Protein AF-A0A7C9AS04-F1 (afdb_monomer_lite)

Structure (mmCIF, N/CA/C/O backbone):
data_AF-A0A7C9AS04-F1
#
_entry.id   AF-A0A7C9AS04-F1
#
loop_
_atom_site.group_PDB
_atom_site.id
_atom_site.type_symbol
_atom_site.label_atom_id
_atom_site.label_alt_id
_atom_site.label_comp_id
_atom_site.label_asym_id
_atom_site.label_entity_id
_atom_site.label_seq_id
_atom_site.pdbx_PDB_ins_code
_atom_site.Cartn_x
_atom_site.Cartn_y
_atom_site.Cartn_z
_atom_site.occupancy
_atom_site.B_iso_or_equiv
_atom_site.auth_seq_id
_atom_site.auth_comp_id
_atom_site.auth_asym_id
_atom_site.auth_atom_id
_atom_site.pdbx_PDB_model_num
ATOM 1 N N . LYS A 1 1 ? -21.246 9.183 53.120 1.00 56.72 1 LYS A N 1
ATOM 2 C CA . LYS A 1 1 ? -21.974 8.797 51.887 1.00 56.72 1 LYS A CA 1
ATOM 3 C C . LYS A 1 1 ? -21.003 8.660 50.716 1.00 56.72 1 LYS A C 1
ATOM 5 O O . LYS A 1 1 ? -20.778 7.533 50.321 1.00 56.72 1 LYS A O 1
ATOM 10 N N . ILE A 1 2 ? -20.291 9.725 50.325 1.00 72.62 2 ILE A N 1
ATOM 11 C CA . ILE A 1 2 ? -19.290 9.714 49.229 1.00 72.62 2 ILE A CA 1
ATOM 12 C C . ILE A 1 2 ? -18.228 8.601 49.363 1.00 72.62 2 ILE A C 1
ATOM 14 O O . ILE A 1 2 ? -17.917 7.921 48.397 1.00 72.62 2 ILE A O 1
ATOM 18 N N . LYS A 1 3 ? -17.692 8.374 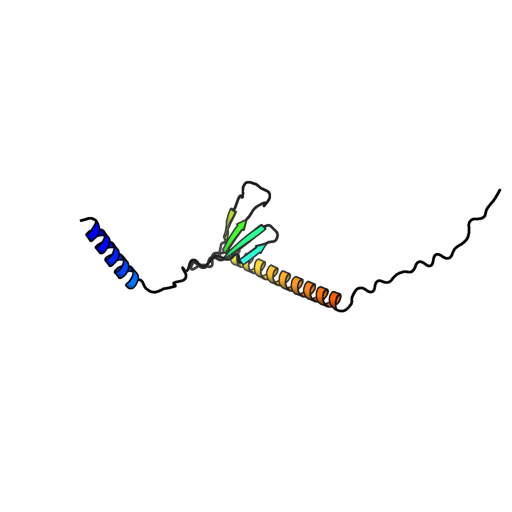50.571 1.00 76.88 3 LYS A N 1
ATOM 19 C CA . LYS A 1 3 ? -16.636 7.368 50.794 1.00 76.88 3 LYS A CA 1
ATOM 20 C C . LYS A 1 3 ? -17.096 5.919 50.560 1.00 76.88 3 LYS A C 1
ATOM 22 O O . LYS A 1 3 ? -16.332 5.129 50.029 1.00 76.88 3 LYS A O 1
ATOM 27 N N . ALA A 1 4 ? -18.339 5.602 50.926 1.00 81.19 4 ALA A N 1
ATOM 28 C CA . ALA A 1 4 ? -18.896 4.258 50.762 1.00 81.19 4 ALA A CA 1
ATOM 29 C C . ALA A 1 4 ? -19.238 3.966 49.292 1.00 81.19 4 ALA A C 1
ATOM 31 O O . ALA A 1 4 ? -19.020 2.864 48.810 1.00 81.19 4 ALA A O 1
ATOM 32 N N . GLU A 1 5 ? -19.715 4.980 48.571 1.00 77.62 5 GLU A N 1
ATOM 33 C CA . GLU A 1 5 ? -19.995 4.897 47.135 1.00 77.62 5 GLU A CA 1
ATOM 34 C C . GLU A 1 5 ? -18.706 4.723 46.318 1.00 77.62 5 GLU A C 1
ATOM 36 O O . GLU A 1 5 ? -18.663 3.930 45.383 1.00 77.62 5 GLU A O 1
ATOM 41 N N . ALA A 1 6 ? -17.622 5.389 46.728 1.00 83.06 6 ALA A N 1
ATOM 42 C CA . ALA A 1 6 ? -16.304 5.207 46.125 1.00 83.06 6 ALA A CA 1
ATOM 43 C C . ALA A 1 6 ? -15.725 3.801 46.372 1.00 83.06 6 ALA A C 1
ATOM 45 O O . ALA A 1 6 ? -15.147 3.213 45.461 1.00 83.06 6 ALA A O 1
ATOM 46 N N . GLU A 1 7 ? -15.895 3.246 47.577 1.00 85.38 7 GLU A N 1
ATOM 47 C CA . GLU A 1 7 ? -15.494 1.864 47.887 1.00 85.38 7 GLU A CA 1
ATOM 48 C C . GLU A 1 7 ? -16.309 0.839 47.092 1.00 85.38 7 GLU A C 1
ATOM 50 O O . GLU A 1 7 ? -15.738 -0.119 46.572 1.00 85.38 7 GLU A O 1
ATOM 55 N N . GLN A 1 8 ? -17.615 1.064 46.939 1.00 86.94 8 GLN A N 1
ATOM 56 C CA . GLN A 1 8 ? -18.481 0.191 46.153 1.00 86.94 8 GLN A CA 1
ATOM 57 C C . GLN A 1 8 ? -18.120 0.224 44.663 1.00 86.94 8 GLN A C 1
ATOM 59 O O . GLN A 1 8 ? -17.913 -0.829 44.067 1.00 86.94 8 GLN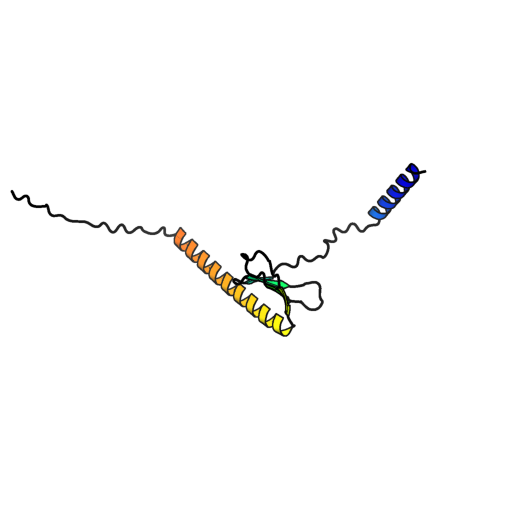 A O 1
ATOM 64 N N . ALA A 1 9 ? -17.953 1.412 44.076 1.00 85.50 9 ALA A N 1
ATOM 65 C CA . ALA A 1 9 ? -17.558 1.544 42.674 1.00 85.50 9 ALA A CA 1
ATOM 66 C C . ALA A 1 9 ? -16.188 0.899 42.396 1.00 85.50 9 ALA A C 1
ATOM 68 O O . ALA A 1 9 ? -15.970 0.299 41.344 1.00 85.50 9 ALA A O 1
ATOM 69 N N . HIS A 1 10 ? -15.260 0.990 43.352 1.00 87.00 10 HIS A N 1
ATOM 70 C CA . HIS A 1 10 ? -13.956 0.346 43.249 1.00 87.00 10 HIS A CA 1
ATOM 71 C C . HIS A 1 10 ? -14.053 -1.187 43.324 1.00 87.00 10 HIS A C 1
ATOM 73 O O . HIS A 1 10 ? -13.361 -1.879 42.578 1.00 87.00 10 HIS A O 1
ATOM 79 N N . ALA A 1 11 ? -14.921 -1.721 44.189 1.00 90.31 11 ALA A N 1
ATOM 80 C CA . ALA A 1 11 ? -15.170 -3.158 44.285 1.00 90.31 11 ALA A CA 1
ATOM 81 C C . ALA A 1 11 ? -15.824 -3.713 43.009 1.00 90.31 11 ALA A C 1
ATOM 83 O O . ALA A 1 11 ? -15.336 -4.698 42.459 1.00 90.31 11 ALA A O 1
ATOM 84 N N . GLU A 1 12 ? -16.852 -3.038 42.488 1.00 88.25 12 GLU A N 1
ATOM 85 C CA . GLU A 1 12 ? -17.538 -3.421 41.246 1.00 88.25 12 GLU A CA 1
ATOM 86 C C . GLU A 1 12 ? -16.590 -3.390 40.036 1.00 88.25 12 GLU A C 1
ATOM 88 O O . GLU A 1 12 ? -16.612 -4.285 39.191 1.00 88.25 12 GLU A O 1
ATOM 93 N N . MET A 1 13 ? -15.698 -2.396 39.968 1.00 86.31 13 MET A N 1
ATOM 94 C CA . MET A 1 13 ? -14.671 -2.320 38.927 1.00 86.31 13 MET A CA 1
ATOM 95 C C . MET A 1 13 ? -13.692 -3.500 38.999 1.00 86.31 13 MET A C 1
ATOM 97 O O . MET A 1 13 ? -13.361 -4.072 37.961 1.00 86.31 13 MET A O 1
ATOM 101 N N . LEU A 1 14 ? -13.218 -3.862 40.196 1.00 86.94 14 LEU A N 1
ATOM 102 C CA . LEU A 1 14 ? -12.299 -4.991 40.374 1.00 86.94 14 LEU A CA 1
ATOM 103 C C . LEU A 1 14 ? -12.953 -6.320 39.987 1.00 86.94 14 LEU A C 1
ATOM 105 O O . LEU A 1 14 ? -12.325 -7.128 39.307 1.00 86.94 14 LEU A O 1
ATOM 109 N N . GLU A 1 15 ? -14.215 -6.518 40.359 1.00 86.94 15 GLU A N 1
ATOM 110 C CA . GLU A 1 15 ? -14.977 -7.718 40.010 1.00 86.94 15 GLU A CA 1
ATOM 111 C C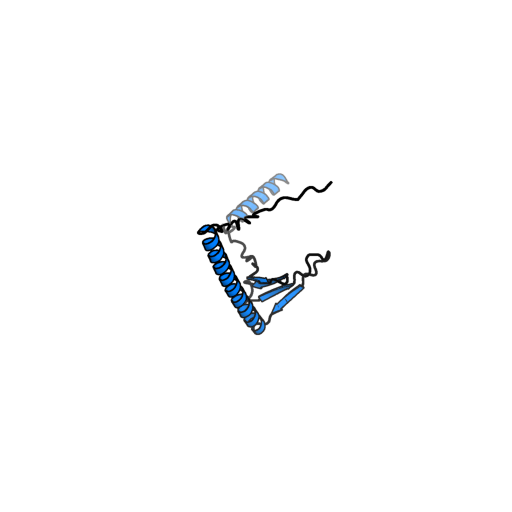 . GLU A 1 15 ? -15.216 -7.802 38.491 1.00 86.94 15 GLU A C 1
ATOM 113 O O . GLU A 1 15 ? -15.014 -8.848 37.873 1.00 86.94 15 GLU A O 1
ATOM 118 N N . ALA A 1 16 ? -15.530 -6.673 37.846 1.00 82.06 16 ALA A N 1
ATOM 119 C CA . ALA A 1 16 ? -15.657 -6.592 36.393 1.00 82.06 16 ALA A CA 1
ATOM 120 C C . ALA A 1 16 ? -14.326 -6.851 35.664 1.00 82.06 16 ALA A C 1
ATOM 122 O O . ALA A 1 16 ? -14.318 -7.486 34.610 1.00 82.06 16 ALA A O 1
ATOM 123 N N . MET A 1 17 ? -13.197 -6.384 36.206 1.00 76.50 17 MET A N 1
ATOM 124 C CA . MET A 1 17 ? -11.865 -6.645 35.648 1.00 76.50 17 MET A CA 1
ATOM 125 C C . MET A 1 17 ? -11.444 -8.113 35.787 1.00 76.50 17 MET A C 1
ATOM 127 O O . MET A 1 17 ? -10.764 -8.617 34.897 1.00 76.50 17 MET A O 1
ATOM 131 N N . ASP A 1 18 ? -11.857 -8.799 36.855 1.00 77.69 18 ASP A N 1
ATOM 132 C CA . ASP A 1 18 ? -11.583 -10.228 37.064 1.00 77.69 18 ASP A CA 1
ATOM 133 C C . ASP A 1 18 ? -12.445 -11.121 36.151 1.00 77.69 18 ASP A C 1
ATOM 135 O O . ASP A 1 18 ? -11.986 -12.133 35.619 1.00 77.69 18 ASP A O 1
ATOM 139 N N . LEU A 1 19 ? -13.682 -10.691 35.871 1.00 78.75 19 LEU A N 1
ATOM 140 C CA . LEU A 1 19 ? -14.590 -11.334 34.912 1.00 78.75 19 LEU A CA 1
ATOM 141 C C . LEU A 1 19 ? -14.206 -11.082 33.444 1.00 78.75 19 LEU A C 1
ATOM 143 O O . LEU A 1 19 ? -14.691 -11.778 32.544 1.00 78.75 19 LEU A O 1
ATOM 147 N N . MET A 1 20 ? -13.349 -10.094 33.171 1.00 68.06 20 MET A N 1
ATOM 148 C CA . MET A 1 20 ? -12.872 -9.826 31.820 1.00 68.06 20 MET A CA 1
ATOM 149 C C . MET A 1 20 ? -11.941 -10.960 31.380 1.00 68.06 20 MET A C 1
ATOM 151 O O . MET A 1 20 ? -10.947 -11.251 32.047 1.00 68.06 20 MET A O 1
ATOM 155 N N . PRO A 1 21 ? -12.207 -11.606 30.228 1.00 64.19 21 PRO A N 1
ATOM 156 C CA . PRO A 1 21 ? -11.311 -12.614 29.692 1.00 64.19 21 PRO A CA 1
ATOM 157 C C . PRO A 1 21 ? -9.897 -12.041 29.620 1.00 64.19 21 PRO A C 1
ATOM 159 O O . PRO A 1 21 ? -9.717 -10.954 29.069 1.00 64.19 21 PRO A O 1
ATOM 162 N N . ASN A 1 22 ? -8.910 -12.785 30.133 1.00 64.69 22 ASN A N 1
ATOM 163 C CA . ASN A 1 22 ? -7.482 -12.444 30.152 1.00 64.69 22 ASN A CA 1
ATOM 164 C C . ASN A 1 22 ? -6.889 -12.502 28.734 1.00 64.69 22 ASN A C 1
ATOM 166 O O . ASN A 1 22 ? -5.942 -13.215 28.405 1.00 64.69 22 ASN A O 1
ATOM 170 N N . LYS A 1 23 ? -7.556 -11.823 27.816 1.00 57.25 23 LYS A N 1
ATOM 171 C CA . LYS A 1 23 ? -7.230 -11.798 26.426 1.00 57.25 23 LYS A CA 1
ATOM 172 C C . LYS A 1 23 ? -6.342 -10.581 26.258 1.00 57.25 23 LYS A C 1
ATOM 174 O O . LYS A 1 23 ? -6.800 -9.470 26.009 1.00 57.25 23 LYS A O 1
ATOM 179 N N . LYS A 1 24 ? -5.046 -10.862 26.144 1.00 57.44 24 LYS A N 1
ATOM 180 C CA . LYS A 1 24 ? -4.278 -10.327 25.013 1.00 57.44 24 LYS A CA 1
ATOM 181 C C . LYS A 1 24 ? -4.951 -10.771 23.702 1.00 57.44 24 LYS A C 1
ATOM 183 O O . LYS A 1 24 ? -4.343 -11.443 22.875 1.00 57.44 24 LYS A O 1
ATOM 188 N N . GLN A 1 25 ? -6.221 -10.425 23.497 1.00 54.44 25 GLN A N 1
ATOM 189 C CA . GLN A 1 25 ? -6.797 -10.347 22.178 1.00 54.44 25 GLN A CA 1
ATOM 190 C C . GLN A 1 25 ? -6.055 -9.151 21.632 1.00 54.44 25 GLN A C 1
ATOM 192 O O . GLN A 1 25 ? -6.398 -8.009 21.923 1.00 54.44 25 GLN A O 1
ATOM 197 N N . ARG A 1 26 ? -4.931 -9.427 20.958 1.00 55.41 26 ARG A N 1
ATOM 198 C CA . ARG A 1 26 ? -4.380 -8.487 19.995 1.00 55.41 26 ARG A CA 1
ATOM 199 C C . ARG A 1 26 ? -5.603 -7.981 19.263 1.00 55.41 26 ARG A C 1
ATOM 201 O O . ARG A 1 26 ? -6.293 -8.801 18.657 1.00 55.41 26 ARG A O 1
ATOM 208 N N . SER A 1 27 ? -5.941 -6.709 19.456 1.00 54.75 27 SER A N 1
ATOM 209 C CA . SER A 1 27 ? -7.026 -6.100 18.716 1.00 54.75 27 SER A CA 1
ATOM 210 C C . SER A 1 27 ? -6.787 -6.515 17.279 1.00 54.75 27 SER A C 1
ATOM 212 O O . SER A 1 27 ? -5.723 -6.213 16.737 1.00 54.75 27 SER A O 1
ATOM 214 N N . ASP A 1 28 ? -7.727 -7.244 16.680 1.00 52.81 28 ASP A N 1
ATOM 215 C CA . ASP A 1 28 ? -7.634 -7.658 15.278 1.00 52.81 28 ASP A CA 1
ATOM 216 C C . ASP A 1 28 ? -7.859 -6.450 14.353 1.00 52.81 28 ASP A C 1
ATOM 218 O O . ASP A 1 28 ? -8.299 -6.563 13.216 1.00 52.81 28 ASP A O 1
ATOM 222 N N . ALA A 1 29 ? -7.525 -5.252 14.849 1.00 53.72 29 ALA A N 1
ATOM 223 C CA . ALA A 1 29 ? -7.014 -4.152 14.069 1.00 53.72 29 ALA A CA 1
ATOM 224 C C . ALA A 1 29 ? -5.750 -4.653 13.362 1.00 53.72 29 ALA A C 1
ATOM 226 O O . ALA A 1 29 ? -4.614 -4.345 13.734 1.00 53.72 29 ALA A O 1
ATOM 227 N N . VAL A 1 30 ? -5.969 -5.497 12.354 1.00 57.25 30 VAL A N 1
ATOM 228 C CA . VAL A 1 30 ? -5.000 -5.866 11.348 1.00 57.25 30 VAL A CA 1
ATOM 229 C C . VAL A 1 30 ? -4.443 -4.543 10.863 1.00 57.25 30 VAL A C 1
ATOM 231 O O . VAL A 1 30 ? -5.141 -3.774 10.206 1.00 57.25 30 VAL A O 1
ATOM 234 N N . ARG A 1 31 ? -3.194 -4.255 11.229 1.00 55.06 31 ARG A N 1
ATOM 235 C CA . ARG A 1 31 ? -2.434 -3.178 10.608 1.00 55.06 31 ARG A CA 1
ATOM 236 C C . ARG A 1 31 ? -2.508 -3.444 9.113 1.00 55.06 31 ARG A C 1
ATOM 238 O O . ARG A 1 31 ? -1.963 -4.440 8.636 1.00 55.06 31 ARG A O 1
ATOM 245 N N . THR A 1 32 ? -3.272 -2.630 8.398 1.00 59.97 32 THR A N 1
ATOM 246 C CA . THR A 1 32 ? -3.295 -2.673 6.944 1.00 59.97 32 THR A CA 1
ATOM 247 C C . THR A 1 32 ? -1.900 -2.248 6.521 1.00 59.97 32 THR A C 1
ATOM 249 O O . THR A 1 32 ? -1.574 -1.071 6.568 1.00 59.97 32 THR A O 1
ATOM 252 N N . GLU A 1 33 ? -1.025 -3.203 6.231 1.00 63.34 33 GLU A N 1
ATOM 253 C CA . GLU A 1 33 ? 0.316 -2.914 5.735 1.00 63.34 33 GLU A CA 1
ATOM 254 C C . GLU A 1 33 ? 0.241 -2.675 4.226 1.00 63.34 33 GLU A C 1
ATOM 256 O O . GLU A 1 33 ? -0.468 -3.385 3.500 1.00 63.34 33 GLU A O 1
ATOM 261 N N . ALA A 1 34 ? 0.972 -1.667 3.746 1.00 67.25 34 ALA A N 1
ATOM 262 C CA . ALA A 1 34 ? 1.086 -1.408 2.320 1.00 67.25 34 ALA A CA 1
ATOM 263 C C . ALA A 1 34 ? 1.738 -2.621 1.638 1.00 67.25 34 ALA A C 1
ATOM 265 O O . ALA A 1 34 ? 2.840 -3.053 1.971 1.00 67.25 34 ALA A O 1
ATOM 266 N N . VAL A 1 35 ? 1.050 -3.182 0.650 1.00 73.56 35 VAL A N 1
ATOM 267 C CA . VAL A 1 35 ? 1.506 -4.333 -0.134 1.00 73.56 35 VAL A CA 1
ATOM 268 C C . VAL A 1 35 ? 2.629 -3.917 -1.078 1.00 73.56 35 VAL A C 1
ATOM 270 O O . VAL A 1 35 ? 3.539 -4.705 -1.361 1.00 73.56 35 VAL A O 1
ATOM 273 N N . PHE A 1 36 ? 2.559 -2.699 -1.610 1.00 77.38 36 PHE A N 1
ATOM 274 C CA . PHE A 1 36 ? 3.518 -2.203 -2.583 1.00 77.38 36 PHE A CA 1
ATOM 275 C C . PHE A 1 36 ? 3.489 -0.679 -2.648 1.00 77.38 36 PHE A C 1
ATOM 277 O O . PHE A 1 36 ? 2.418 -0.099 -2.788 1.00 77.38 36 PHE A O 1
ATOM 284 N N . LEU A 1 37 ? 4.667 -0.060 -2.614 1.00 78.69 37 LEU A N 1
ATOM 285 C CA . LEU A 1 37 ? 4.861 1.336 -2.990 1.00 78.69 37 LEU A CA 1
ATOM 286 C C . LEU A 1 37 ? 5.489 1.370 -4.384 1.00 78.69 37 LEU A C 1
ATOM 288 O O . LEU A 1 37 ? 6.570 0.803 -4.600 1.00 78.69 37 LEU A O 1
ATOM 292 N N . ASP A 1 38 ? 4.785 1.982 -5.327 1.00 75.19 38 ASP A N 1
ATOM 293 C CA . ASP A 1 38 ? 5.267 2.229 -6.678 1.00 75.19 38 ASP A CA 1
ATOM 294 C C . ASP A 1 38 ? 6.244 3.413 -6.709 1.00 75.19 38 ASP A C 1
ATOM 296 O O . ASP A 1 38 ? 6.219 4.283 -5.842 1.00 75.19 38 ASP A O 1
ATOM 300 N N . ALA A 1 39 ? 7.100 3.454 -7.731 1.00 71.44 39 ALA A N 1
ATOM 301 C CA . ALA A 1 39 ? 8.061 4.539 -7.932 1.00 71.44 39 ALA A CA 1
ATOM 302 C C . ALA A 1 39 ? 7.382 5.903 -8.161 1.00 71.44 39 ALA A C 1
ATOM 304 O O . ALA A 1 39 ? 7.995 6.934 -7.925 1.00 71.44 39 ALA A O 1
ATOM 305 N N . ASN A 1 40 ? 6.114 5.895 -8.579 1.00 73.81 40 ASN A N 1
ATOM 306 C CA . ASN A 1 40 ? 5.319 7.091 -8.854 1.00 73.81 40 ASN A CA 1
ATOM 307 C C . ASN A 1 40 ? 4.545 7.612 -7.627 1.00 73.81 40 ASN A C 1
ATOM 309 O O . ASN A 1 40 ? 3.554 8.310 -7.803 1.00 73.81 40 ASN A O 1
ATOM 313 N N . GLY A 1 41 ? 4.897 7.200 -6.403 1.00 73.62 41 GLY A N 1
ATOM 314 C CA . GLY A 1 41 ? 4.210 7.666 -5.187 1.00 73.62 41 GLY A CA 1
ATOM 315 C C . GLY A 1 41 ? 2.831 7.040 -4.940 1.00 73.62 41 GLY A C 1
ATOM 316 O O . GLY A 1 41 ? 2.069 7.519 -4.106 1.00 73.62 41 GLY A O 1
ATOM 317 N N . ARG A 1 42 ? 2.496 5.942 -5.631 1.00 82.69 42 ARG A N 1
ATOM 318 C CA . ARG A 1 42 ? 1.258 5.184 -5.390 1.00 82.69 42 ARG A CA 1
ATOM 319 C C . ARG A 1 42 ? 1.488 4.028 -4.427 1.00 82.69 42 ARG A C 1
ATOM 321 O O . ARG A 1 42 ? 2.336 3.173 -4.685 1.00 82.69 42 ARG A O 1
ATOM 328 N N . ALA A 1 43 ? 0.707 3.965 -3.356 1.00 85.38 43 ALA A N 1
ATOM 329 C CA . ALA A 1 43 ? 0.725 2.868 -2.396 1.00 85.38 43 ALA A CA 1
ATOM 330 C C . ALA A 1 43 ? -0.508 1.973 -2.565 1.00 85.38 43 ALA A C 1
ATOM 332 O O . ALA A 1 43 ? -1.636 2.451 -2.620 1.00 85.38 43 ALA A O 1
ATOM 333 N N . TYR A 1 44 ? -0.303 0.659 -2.615 1.00 86.12 44 TYR A N 1
ATOM 334 C CA . TYR A 1 44 ? -1.380 -0.328 -2.680 1.00 86.12 44 TYR A CA 1
ATOM 335 C C . TYR A 1 44 ? -1.530 -1.039 -1.341 1.00 86.12 44 TYR A C 1
ATOM 337 O O . TYR A 1 44 ? -0.544 -1.500 -0.767 1.00 86.12 44 TYR A O 1
ATOM 345 N N . TRP A 1 45 ? -2.765 -1.199 -0.884 1.00 85.50 45 TRP A N 1
ATOM 346 C CA . TRP A 1 45 ? -3.127 -1.735 0.423 1.00 85.50 45 TRP A CA 1
ATOM 347 C C . TRP A 1 45 ? -4.085 -2.915 0.260 1.00 85.50 45 TRP A C 1
ATOM 349 O O . TRP A 1 45 ? -4.984 -2.875 -0.578 1.00 85.50 45 TRP A O 1
ATOM 359 N N . ARG A 1 46 ? -3.902 -3.971 1.061 1.00 80.56 46 ARG A N 1
ATOM 360 C CA . ARG A 1 46 ? -4.795 -5.142 1.085 1.00 80.56 46 ARG A CA 1
ATOM 361 C C . ARG A 1 46 ? -5.583 -5.138 2.382 1.00 80.56 46 ARG A C 1
ATOM 363 O O . ARG A 1 46 ? -5.004 -5.290 3.456 1.00 80.56 46 ARG A O 1
ATOM 370 N N . LEU A 1 47 ? -6.896 -4.996 2.270 1.00 76.38 47 LEU A N 1
ATOM 371 C CA . LEU A 1 47 ? -7.809 -5.033 3.402 1.00 76.38 47 LEU A CA 1
ATOM 372 C C . LEU A 1 47 ? -8.082 -6.499 3.767 1.00 76.38 47 LEU A C 1
ATOM 374 O O . LEU A 1 47 ? -8.483 -7.285 2.913 1.00 76.38 47 LEU A O 1
ATOM 378 N N . LYS A 1 48 ? -7.843 -6.884 5.029 1.00 67.38 48 LYS A N 1
ATOM 379 C CA . LYS A 1 48 ? -8.147 -8.243 5.532 1.00 67.38 48 LYS A CA 1
ATOM 380 C C . LYS A 1 48 ? -9.531 -8.365 6.191 1.00 67.38 48 LYS A C 1
ATOM 382 O O . LYS A 1 48 ? -9.885 -9.448 6.632 1.00 67.38 48 LYS A O 1
ATOM 387 N N . CYS A 1 49 ? -10.275 -7.263 6.299 1.00 59.66 49 CYS A N 1
ATOM 388 C CA . CYS A 1 49 ? -11.505 -7.168 7.097 1.00 59.66 49 CYS A CA 1
ATOM 389 C C . CYS A 1 49 ? -12.784 -7.555 6.325 1.00 59.66 49 CYS A C 1
ATOM 391 O O . CYS A 1 49 ? -13.801 -7.861 6.938 1.00 59.66 49 CYS A O 1
ATOM 393 N N .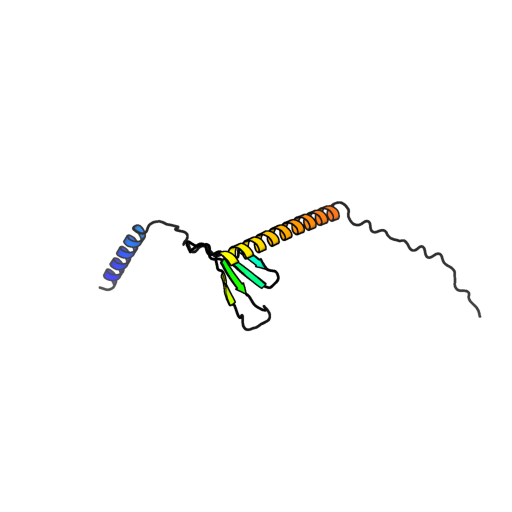 ALA A 1 50 ? -12.753 -7.573 4.990 1.00 56.09 50 ALA A N 1
ATOM 394 C CA . ALA A 1 50 ? -13.911 -7.937 4.178 1.00 56.09 50 ALA A CA 1
ATOM 395 C C . ALA A 1 50 ? -13.739 -9.347 3.598 1.00 56.09 50 ALA A C 1
ATOM 397 O O . ALA A 1 50 ? -12.639 -9.738 3.207 1.00 56.09 50 ALA A O 1
ATOM 398 N N . SER A 1 51 ? -14.842 -10.097 3.540 1.00 57.91 51 SER A N 1
ATOM 399 C CA . SER A 1 51 ? -14.948 -11.415 2.893 1.00 57.91 51 SER A CA 1
ATOM 400 C C . SER A 1 51 ? -14.437 -11.413 1.450 1.00 57.91 51 SER A C 1
ATOM 402 O O . SER A 1 51 ? -13.953 -12.433 0.965 1.00 57.91 51 SER A O 1
ATOM 404 N N . ASP A 1 52 ? -14.471 -10.245 0.811 1.00 60.97 52 ASP A N 1
ATOM 405 C CA . ASP A 1 52 ? -13.785 -9.965 -0.436 1.00 60.97 52 ASP A CA 1
ATOM 406 C C . ASP A 1 52 ? -12.477 -9.231 -0.131 1.00 60.97 52 ASP A C 1
ATOM 408 O O . ASP A 1 52 ? -12.474 -8.177 0.505 1.00 60.97 52 ASP A O 1
ATOM 412 N N . LEU A 1 53 ? -11.354 -9.797 -0.583 1.00 63.72 53 LEU A N 1
ATOM 413 C CA . LEU A 1 53 ? -10.015 -9.203 -0.522 1.00 63.72 53 LEU A CA 1
ATOM 414 C C . LEU A 1 53 ? -9.999 -7.843 -1.243 1.00 63.72 53 LEU A C 1
ATOM 416 O O . LEU A 1 53 ? -9.630 -7.741 -2.411 1.00 63.72 53 LEU A O 1
ATOM 420 N N . GLY A 1 54 ? -10.413 -6.794 -0.535 1.00 71.75 54 GLY A N 1
ATOM 421 C CA . GLY A 1 54 ? -10.460 -5.434 -1.043 1.00 71.75 54 GLY A CA 1
ATOM 422 C C . GLY A 1 54 ? -9.048 -4.900 -1.240 1.00 71.75 54 GLY A C 1
ATOM 423 O O . GLY A 1 54 ? -8.272 -4.794 -0.284 1.00 71.75 54 GLY A O 1
ATOM 424 N N . LEU A 1 55 ? -8.707 -4.573 -2.485 1.00 82.00 55 LEU A N 1
ATOM 425 C CA . LEU A 1 55 ? -7.493 -3.841 -2.817 1.00 82.00 55 LEU A CA 1
ATOM 426 C C . LEU A 1 55 ? -7.815 -2.346 -2.870 1.00 82.00 55 LEU A C 1
ATOM 428 O O . LEU A 1 55 ? -8.805 -1.940 -3.480 1.00 82.00 55 LEU A O 1
ATOM 432 N N . LEU A 1 56 ? -6.961 -1.538 -2.253 1.00 84.81 56 LEU A N 1
ATOM 433 C CA . LEU A 1 56 ? -7.092 -0.088 -2.207 1.00 84.81 56 LEU A CA 1
ATOM 434 C C . LEU A 1 56 ? -5.804 0.553 -2.736 1.00 84.81 56 LEU A C 1
ATOM 436 O O . LEU A 1 56 ? -4.710 0.088 -2.417 1.00 84.81 56 LEU A O 1
ATOM 440 N N . SER A 1 57 ? -5.915 1.603 -3.544 1.00 86.25 57 SER A N 1
ATOM 441 C CA . SER A 1 57 ? -4.780 2.426 -3.978 1.00 86.25 57 SER A CA 1
ATOM 442 C C . SER A 1 57 ? -4.865 3.794 -3.324 1.00 86.25 57 SER A C 1
ATOM 444 O O . SER A 1 57 ? -5.890 4.461 -3.428 1.00 86.25 57 SER A O 1
ATOM 446 N N . GLN A 1 58 ? -3.771 4.218 -2.705 1.00 87.38 58 GLN A N 1
ATOM 447 C CA . GLN A 1 58 ? -3.546 5.574 -2.230 1.00 87.38 58 GLN A CA 1
ATOM 448 C C . GLN A 1 58 ? -2.602 6.271 -3.203 1.00 87.38 58 GLN A C 1
ATOM 450 O O . GLN A 1 58 ? -1.496 5.794 -3.468 1.00 87.38 58 GLN A O 1
ATOM 455 N N . ASP A 1 59 ? -3.051 7.391 -3.744 1.00 84.06 59 ASP A N 1
ATOM 456 C CA . ASP A 1 59 ? -2.213 8.325 -4.477 1.00 84.06 59 ASP A CA 1
ATOM 457 C C . ASP A 1 59 ? -1.735 9.393 -3.493 1.00 84.06 59 ASP A C 1
ATOM 459 O O . ASP A 1 59 ? -2.545 10.186 -3.012 1.00 84.06 59 ASP A O 1
ATOM 463 N N . ILE A 1 60 ? -0.443 9.353 -3.153 1.00 75.19 60 ILE A N 1
ATOM 464 C CA . ILE A 1 60 ? 0.169 10.227 -2.135 1.00 75.19 60 ILE A CA 1
ATOM 465 C C . ILE A 1 60 ? 0.426 11.635 -2.712 1.00 75.19 60 ILE A C 1
ATOM 467 O O . ILE A 1 60 ? 0.739 12.571 -1.984 1.00 75.19 60 ILE A O 1
ATOM 471 N N . GLY A 1 61 ? 0.215 11.822 -4.020 1.00 71.31 61 GLY A N 1
ATOM 472 C CA . GLY A 1 61 ? 0.422 13.105 -4.675 1.00 71.31 61 GLY A CA 1
ATOM 473 C C . GLY A 1 61 ? 1.887 13.538 -4.648 1.00 71.31 61 GLY A C 1
ATOM 474 O O . GLY A 1 61 ? 2.799 12.729 -4.467 1.00 71.31 61 GLY A O 1
ATOM 475 N N . ASP A 1 62 ? 2.106 14.827 -4.887 1.00 71.31 62 ASP A N 1
ATOM 476 C CA . ASP A 1 62 ? 3.437 15.423 -4.880 1.00 71.31 62 ASP A CA 1
ATOM 477 C C . ASP A 1 62 ? 3.861 15.741 -3.434 1.00 71.31 62 ASP A C 1
ATOM 479 O O . ASP A 1 62 ? 3.162 16.509 -2.764 1.00 71.31 62 ASP A O 1
ATOM 483 N N . PRO A 1 63 ? 4.985 15.187 -2.938 1.00 65.19 63 PRO A N 1
ATOM 484 C CA . PRO A 1 63 ? 5.464 15.463 -1.587 1.00 65.19 63 PRO A CA 1
ATOM 485 C C . PRO A 1 63 ? 5.844 16.935 -1.355 1.00 65.19 63 PRO A C 1
ATOM 487 O O . PRO A 1 63 ? 5.951 17.344 -0.201 1.00 65.19 63 PRO A O 1
ATOM 490 N N . GLU A 1 64 ? 6.054 17.731 -2.409 1.00 67.69 64 GLU A N 1
ATOM 491 C CA . GLU A 1 64 ? 6.383 19.160 -2.308 1.00 67.69 64 GLU A CA 1
ATOM 492 C C . GLU A 1 64 ? 5.138 20.058 -2.197 1.00 67.69 64 GLU A C 1
ATOM 494 O O . GLU A 1 64 ? 5.247 21.249 -1.889 1.00 67.69 64 GLU A O 1
ATOM 499 N N . GLN A 1 65 ? 3.935 19.511 -2.405 1.00 68.88 65 GLN A N 1
ATOM 500 C CA . GLN A 1 65 ? 2.696 20.267 -2.242 1.00 68.88 65 GLN A CA 1
ATOM 501 C C . GLN A 1 65 ? 2.283 20.346 -0.768 1.00 68.88 65 GLN A C 1
ATOM 503 O O . GLN A 1 65 ? 2.078 19.343 -0.092 1.00 68.88 65 GLN A O 1
ATOM 508 N N . ILE A 1 66 ? 2.082 21.577 -0.285 1.00 63.44 66 ILE A N 1
ATOM 509 C CA . ILE A 1 66 ? 1.658 21.886 1.096 1.00 63.44 66 ILE A CA 1
ATOM 510 C C . ILE A 1 66 ? 0.287 21.264 1.423 1.00 63.44 66 ILE A C 1
ATOM 512 O O . ILE A 1 66 ? -0.011 20.962 2.578 1.00 63.44 66 ILE A O 1
ATOM 516 N N . THR A 1 67 ? -0.553 21.051 0.408 1.00 60.94 67 THR A N 1
ATOM 517 C CA . THR A 1 67 ? -1.823 20.334 0.529 1.00 60.94 67 THR A CA 1
ATOM 518 C C . THR A 1 67 ? -1.650 18.894 0.060 1.00 60.94 67 THR A C 1
ATOM 520 O O . THR A 1 67 ? -1.677 18.629 -1.142 1.00 60.94 67 THR A O 1
ATOM 523 N N . SER A 1 68 ? -1.518 17.960 1.003 1.00 61.84 68 SER A N 1
ATOM 524 C CA . SER A 1 68 ? -1.578 16.523 0.726 1.00 61.84 68 SER A CA 1
ATOM 525 C C . SER A 1 68 ? -2.977 16.170 0.223 1.00 61.84 68 SER A C 1
ATOM 527 O O . SER A 1 68 ? -3.924 16.048 1.006 1.00 61.84 68 SER A O 1
ATOM 529 N N . ASN A 1 69 ? -3.138 16.063 -1.094 1.00 66.25 69 ASN A N 1
ATOM 530 C CA . ASN A 1 69 ? -4.406 15.675 -1.700 1.00 66.25 69 ASN A CA 1
ATOM 531 C C . ASN A 1 69 ? -4.456 14.147 -1.800 1.00 66.25 69 ASN A C 1
ATOM 533 O O . ASN A 1 69 ? -4.396 13.569 -2.886 1.00 66.25 69 ASN A O 1
ATOM 537 N N . ASP A 1 70 ? -4.498 13.507 -0.633 1.00 73.69 70 ASP A N 1
ATOM 538 C CA . ASP A 1 70 ? -4.532 12.056 -0.491 1.00 73.69 70 ASP A CA 1
ATOM 539 C C . ASP A 1 70 ? -5.812 11.507 -1.126 1.00 73.69 70 ASP A C 1
ATOM 541 O O . ASP A 1 70 ? -6.920 11.687 -0.611 1.00 73.69 70 ASP A O 1
ATOM 545 N N . ARG A 1 71 ? -5.666 10.818 -2.262 1.00 84.25 71 ARG A N 1
ATOM 546 C CA . ARG A 1 71 ? -6.794 10.207 -2.976 1.00 84.25 71 ARG A CA 1
ATOM 547 C C . ARG A 1 71 ? -6.770 8.699 -2.813 1.00 84.25 71 ARG A C 1
ATOM 549 O O . ARG A 1 71 ? -5.758 8.050 -3.075 1.00 84.25 71 ARG A O 1
ATOM 556 N N . TRP A 1 72 ? -7.914 8.147 -2.426 1.00 86.94 72 TRP A N 1
ATOM 557 C CA . TRP A 1 72 ? -8.098 6.720 -2.194 1.00 86.94 72 TRP A CA 1
ATOM 558 C C . TRP A 1 72 ? -9.057 6.133 -3.228 1.00 86.94 72 TRP A C 1
ATOM 560 O O . TRP A 1 72 ? -10.144 6.663 -3.446 1.00 86.94 72 TRP A O 1
ATOM 570 N N . PHE A 1 73 ? -8.653 5.026 -3.846 1.00 83.75 73 PHE A N 1
ATOM 571 C CA . PHE A 1 73 ? -9.406 4.348 -4.898 1.00 83.75 73 PHE A CA 1
ATOM 572 C C . PHE A 1 73 ? -9.599 2.878 -4.554 1.00 83.75 73 PHE A C 1
ATOM 574 O O . PHE A 1 73 ? -8.641 2.194 -4.186 1.00 83.75 73 PHE A O 1
ATOM 581 N N . THR A 1 74 ? -10.827 2.393 -4.704 1.00 84.38 74 THR A N 1
ATOM 582 C CA . THR A 1 74 ? -11.164 0.971 -4.626 1.00 84.38 74 THR A CA 1
ATOM 583 C C . THR A 1 74 ? -11.142 0.351 -6.015 1.00 84.38 74 THR A C 1
ATOM 585 O O . THR A 1 74 ? -1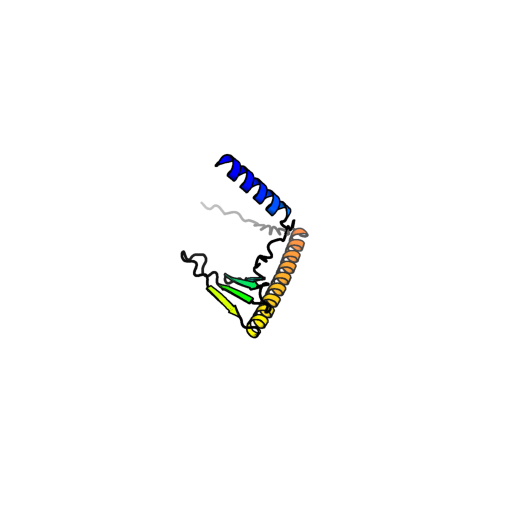1.348 1.032 -7.018 1.00 84.38 74 THR A O 1
ATOM 588 N N . PHE A 1 75 ? -10.896 -0.953 -6.066 1.00 82.94 75 PHE A N 1
ATOM 589 C CA . PHE A 1 75 ? -10.907 -1.714 -7.309 1.00 82.94 75 PHE A CA 1
ATOM 590 C C . PHE A 1 75 ? -11.984 -2.785 -7.271 1.00 82.94 75 PHE A C 1
ATOM 592 O O . PHE A 1 75 ? -12.235 -3.398 -6.230 1.00 82.94 75 PHE A O 1
ATOM 599 N N . SER A 1 76 ? -12.580 -3.046 -8.429 1.00 84.00 76 SER A N 1
ATOM 600 C CA . SER A 1 76 ? -13.383 -4.245 -8.639 1.00 84.00 76 SER A CA 1
ATOM 601 C C . SER A 1 76 ? -12.516 -5.512 -8.557 1.00 84.00 76 SER A C 1
ATOM 603 O O . SER A 1 76 ? -11.285 -5.467 -8.641 1.00 84.00 76 SER A O 1
ATOM 605 N N . SER A 1 77 ? -13.155 -6.679 -8.428 1.00 80.75 77 SER A N 1
ATOM 606 C CA . SER A 1 77 ? -12.449 -7.971 -8.384 1.00 80.75 77 SER A CA 1
ATOM 607 C C . SER A 1 77 ? -11.580 -8.223 -9.628 1.00 80.75 77 SER A C 1
ATOM 609 O O . SER A 1 77 ? -10.515 -8.838 -9.538 1.00 80.75 77 SER A O 1
ATOM 611 N N . GLU A 1 78 ? -12.000 -7.735 -10.798 1.00 84.50 78 GLU A N 1
ATOM 612 C CA . GLU A 1 78 ? -11.253 -7.891 -12.051 1.00 84.50 78 GLU A CA 1
ATOM 613 C C . GLU A 1 78 ? -10.016 -6.990 -12.096 1.00 84.50 78 GLU A C 1
ATOM 615 O O . GLU A 1 78 ? -8.913 -7.462 -12.382 1.00 84.50 78 GLU A O 1
ATOM 620 N N . GLU A 1 79 ? -10.168 -5.716 -11.734 1.00 84.38 79 GLU A N 1
ATOM 621 C CA . GLU A 1 79 ? -9.064 -4.753 -11.669 1.00 84.38 79 GLU A CA 1
ATOM 622 C C . GLU A 1 79 ? -8.032 -5.152 -10.608 1.00 84.38 79 GLU A C 1
ATOM 624 O O . GLU A 1 79 ? -6.823 -5.091 -10.854 1.00 84.38 79 GLU A O 1
ATOM 629 N N . ALA A 1 80 ? -8.491 -5.656 -9.458 1.00 83.38 80 ALA A N 1
ATOM 630 C CA . ALA A 1 80 ? -7.619 -6.143 -8.396 1.00 83.38 80 ALA A CA 1
ATOM 631 C C . ALA A 1 80 ? -6.673 -7.250 -8.896 1.00 83.38 80 ALA A C 1
ATOM 633 O O . ALA A 1 80 ? -5.478 -7.210 -8.601 1.00 83.38 80 ALA A O 1
ATOM 634 N N . LYS A 1 81 ? -7.152 -8.187 -9.729 1.00 84.62 81 LYS A N 1
ATOM 635 C CA . LYS A 1 81 ? -6.312 -9.251 -10.319 1.00 84.62 81 LYS A CA 1
ATOM 636 C C . LYS A 1 81 ? -5.225 -8.695 -11.239 1.00 84.62 81 LYS A C 1
ATOM 638 O O . LYS A 1 81 ? -4.099 -9.203 -11.252 1.00 84.62 81 LYS A O 1
ATOM 643 N N . VAL A 1 82 ? -5.545 -7.664 -12.023 1.00 87.25 82 VAL A N 1
ATOM 644 C CA . VAL A 1 82 ? -4.574 -7.003 -12.910 1.00 87.25 82 VAL A CA 1
ATOM 645 C C . VAL A 1 82 ? -3.480 -6.333 -12.081 1.00 87.25 82 VAL A C 1
ATOM 647 O O . VAL A 1 82 ? -2.290 -6.509 -12.360 1.00 87.25 82 VAL A O 1
ATOM 650 N N . ILE A 1 83 ? -3.867 -5.633 -11.016 1.00 84.31 83 ILE A N 1
ATOM 651 C CA . ILE A 1 83 ? -2.925 -4.944 -10.133 1.00 84.31 83 ILE A CA 1
ATOM 652 C C . ILE A 1 83 ? -2.071 -5.944 -9.353 1.00 84.31 83 ILE A C 1
ATOM 654 O O . ILE A 1 83 ? -0.859 -5.761 -9.250 1.00 84.31 83 ILE A O 1
ATOM 658 N N . GLU A 1 84 ? -2.636 -7.050 -8.871 1.00 85.94 84 GLU A N 1
ATOM 659 C CA . GLU A 1 84 ? -1.856 -8.104 -8.218 1.00 85.94 84 GLU A CA 1
ATOM 660 C C . GLU A 1 84 ? -0.790 -8.694 -9.151 1.00 85.94 84 GLU A C 1
ATOM 662 O O . GLU A 1 84 ? 0.361 -8.895 -8.740 1.00 85.94 84 GLU A O 1
ATOM 667 N N . ARG A 1 85 ? -1.128 -8.919 -10.427 1.00 88.38 85 ARG A N 1
ATOM 668 C CA . ARG A 1 85 ? -0.161 -9.364 -11.441 1.00 88.38 85 ARG A CA 1
ATOM 669 C C . ARG A 1 85 ? 0.936 -8.324 -11.656 1.00 88.38 85 ARG A C 1
ATOM 671 O O . ARG A 1 85 ? 2.116 -8.682 -11.719 1.00 88.38 85 ARG A O 1
ATOM 678 N N . HIS A 1 86 ? 0.567 -7.046 -11.720 1.00 87.00 86 HIS A N 1
ATOM 679 C CA . HIS A 1 86 ? 1.519 -5.945 -11.833 1.00 87.00 86 HIS A CA 1
ATOM 680 C C . HIS A 1 86 ? 2.478 -5.901 -10.631 1.00 87.00 86 HIS A C 1
ATOM 682 O O . HIS A 1 86 ? 3.695 -5.948 -10.819 1.00 87.00 86 HIS A O 1
ATOM 688 N N . ILE A 1 87 ? 1.954 -5.912 -9.401 1.00 85.56 87 ILE A N 1
ATOM 689 C CA . ILE A 1 87 ? 2.744 -5.935 -8.159 1.00 85.56 87 ILE A CA 1
ATOM 690 C C . ILE A 1 87 ? 3.702 -7.136 -8.146 1.00 85.56 87 ILE A C 1
ATOM 692 O O . ILE A 1 87 ? 4.878 -6.999 -7.799 1.00 85.56 87 ILE A O 1
ATOM 696 N N . SER A 1 88 ? 3.223 -8.311 -8.557 1.00 87.06 88 SER A N 1
ATOM 697 C CA . SER A 1 88 ? 4.018 -9.544 -8.610 1.00 87.06 88 SER A CA 1
ATOM 698 C C . SER A 1 88 ? 5.194 -9.423 -9.583 1.00 87.06 88 SER A C 1
ATOM 700 O O . SER A 1 88 ? 6.334 -9.729 -9.224 1.00 87.06 88 SER A O 1
ATOM 702 N N . SER A 1 89 ? 4.944 -8.892 -10.783 1.00 88.31 89 SER A N 1
ATOM 703 C CA . SER A 1 89 ? 5.979 -8.593 -11.780 1.00 88.31 89 SER A CA 1
ATOM 704 C C . SER A 1 89 ? 7.016 -7.596 -11.246 1.00 88.31 89 SER A C 1
ATOM 706 O O . SER A 1 89 ? 8.222 -7.838 -11.340 1.00 88.31 89 SER A O 1
ATOM 708 N N . GLN A 1 90 ? 6.578 -6.508 -10.605 1.00 85.69 90 GLN A N 1
ATOM 709 C CA . GLN A 1 90 ? 7.488 -5.498 -10.058 1.00 85.69 90 GLN A CA 1
ATOM 710 C C . GLN A 1 90 ? 8.375 -6.061 -8.938 1.00 85.69 90 GLN A C 1
ATOM 712 O O . GLN A 1 90 ? 9.573 -5.775 -8.890 1.00 85.69 90 GLN A O 1
ATOM 717 N N . ARG A 1 91 ? 7.826 -6.910 -8.060 1.00 86.25 91 ARG A N 1
ATOM 718 C CA . ARG A 1 91 ? 8.599 -7.604 -7.016 1.00 86.25 91 ARG A CA 1
ATOM 719 C C . ARG A 1 91 ? 9.655 -8.534 -7.607 1.00 86.25 91 ARG A C 1
ATOM 721 O O . ARG A 1 91 ? 10.774 -8.569 -7.100 1.00 86.25 91 ARG A O 1
ATOM 728 N N . LEU A 1 92 ? 9.330 -9.257 -8.679 1.00 87.06 92 LEU A N 1
ATOM 729 C CA . LEU A 1 92 ? 10.294 -10.119 -9.365 1.00 87.06 92 LEU A CA 1
ATOM 730 C C . LEU A 1 92 ? 11.447 -9.302 -9.964 1.00 87.06 92 LEU A C 1
ATOM 732 O O . LEU A 1 92 ? 12.611 -9.642 -9.758 1.00 87.06 92 LEU A O 1
ATOM 736 N N . LYS A 1 93 ? 11.133 -8.181 -10.626 1.00 85.88 93 LYS A N 1
ATOM 737 C CA . LYS A 1 93 ? 12.141 -7.259 -11.172 1.00 85.88 93 LYS A CA 1
ATOM 738 C C . LYS A 1 93 ? 13.038 -6.664 -10.086 1.00 85.88 93 LYS A C 1
ATOM 740 O O . LYS A 1 93 ? 14.245 -6.570 -10.285 1.00 85.88 93 LYS A O 1
ATOM 745 N N . ARG A 1 94 ? 12.477 -6.281 -8.930 1.00 84.12 94 ARG A N 1
ATOM 746 C CA . ARG A 1 94 ? 13.258 -5.812 -7.766 1.00 84.12 94 ARG A CA 1
ATOM 747 C C . ARG A 1 94 ? 14.248 -6.882 -7.306 1.00 84.12 94 ARG A C 1
ATOM 749 O O . ARG A 1 94 ? 15.442 -6.627 -7.348 1.00 84.12 94 ARG A O 1
ATOM 756 N N . LYS A 1 95 ? 13.779 -8.111 -7.062 1.00 85.38 95 LYS A N 1
ATOM 757 C CA . LYS A 1 95 ? 14.649 -9.238 -6.681 1.00 85.38 95 LYS A CA 1
ATOM 758 C C . LYS A 1 95 ? 15.769 -9.506 -7.691 1.00 85.38 95 LYS A C 1
ATOM 760 O O . LYS A 1 95 ? 16.877 -9.845 -7.291 1.00 85.38 95 LYS A O 1
ATOM 765 N N . ALA A 1 96 ? 15.494 -9.394 -8.992 1.00 86.00 96 ALA A N 1
ATOM 766 C CA . ALA A 1 96 ? 16.515 -9.568 -10.025 1.00 86.00 96 ALA A CA 1
ATOM 767 C C . ALA A 1 96 ? 17.598 -8.476 -9.954 1.00 86.00 96 ALA A C 1
ATOM 769 O O . ALA A 1 96 ? 18.785 -8.792 -10.011 1.00 86.00 96 ALA A O 1
ATOM 770 N N . ARG A 1 97 ? 17.198 -7.211 -9.760 1.00 84.06 97 ARG A N 1
ATOM 771 C CA . ARG A 1 97 ? 18.134 -6.094 -9.553 1.00 84.06 97 ARG A CA 1
ATOM 772 C C . ARG A 1 97 ? 18.953 -6.262 -8.277 1.00 84.06 97 ARG A C 1
ATOM 774 O O . ARG A 1 97 ? 20.160 -6.075 -8.330 1.00 84.06 97 ARG A O 1
ATOM 781 N N . ASP A 1 98 ? 18.330 -6.680 -7.178 1.00 85.94 98 ASP A N 1
ATOM 782 C CA . ASP A 1 98 ? 19.016 -6.884 -5.895 1.00 85.94 98 ASP A CA 1
ATOM 783 C C . ASP A 1 98 ? 20.084 -7.982 -6.006 1.00 85.94 98 ASP A C 1
ATOM 785 O O . ASP A 1 98 ? 21.209 -7.817 -5.534 1.00 85.94 98 ASP A O 1
ATOM 789 N N . LYS A 1 99 ? 19.776 -9.084 -6.705 1.00 85.31 99 LYS A N 1
ATOM 790 C CA . LYS A 1 99 ? 20.753 -10.141 -7.013 1.00 85.31 99 LYS A CA 1
ATOM 791 C C . LYS A 1 99 ? 21.911 -9.620 -7.862 1.00 85.31 99 LYS A C 1
ATOM 793 O O . LYS A 1 99 ? 23.061 -9.921 -7.562 1.00 85.31 99 LYS A O 1
ATOM 798 N N . HIS A 1 100 ? 21.614 -8.839 -8.899 1.00 83.31 100 HIS A N 1
ATOM 799 C CA . HIS A 1 100 ? 22.636 -8.256 -9.768 1.00 83.31 100 HIS A CA 1
ATOM 800 C C . HIS A 1 100 ? 23.541 -7.275 -9.011 1.00 83.31 100 HIS A C 1
ATOM 802 O O . HIS A 1 100 ? 24.760 -7.365 -9.107 1.00 83.31 100 HIS A O 1
ATOM 808 N N . ALA A 1 101 ? 22.963 -6.387 -8.199 1.00 84.38 101 ALA A N 1
ATOM 809 C CA . ALA A 1 101 ? 23.711 -5.460 -7.354 1.00 84.38 101 ALA A CA 1
ATOM 810 C C . ALA A 1 101 ? 24.595 -6.203 -6.342 1.00 84.38 101 ALA A C 1
ATOM 812 O O . ALA A 1 101 ? 25.754 -5.846 -6.156 1.00 84.38 101 ALA A O 1
ATOM 813 N N . THR A 1 102 ? 24.074 -7.279 -5.745 1.00 87.50 102 THR A N 1
ATOM 814 C CA . THR A 1 102 ? 24.837 -8.137 -4.829 1.00 87.50 102 THR A CA 1
ATOM 815 C C . THR A 1 102 ? 26.011 -8.809 -5.546 1.00 87.50 102 THR A C 1
ATOM 817 O O . THR A 1 102 ? 27.119 -8.831 -5.020 1.00 87.50 102 THR A O 1
ATOM 820 N N . HIS A 1 103 ? 25.799 -9.315 -6.765 1.00 82.31 103 HIS A N 1
ATOM 821 C CA . HIS A 1 103 ? 26.863 -9.909 -7.577 1.00 82.31 103 HIS A CA 1
ATOM 822 C C . HIS A 1 103 ? 27.958 -8.891 -7.934 1.00 82.31 103 HIS A C 1
ATOM 824 O O . HIS A 1 103 ? 29.138 -9.180 -7.745 1.00 82.31 103 HIS A O 1
ATOM 830 N N . LEU A 1 104 ? 27.580 -7.683 -8.368 1.00 85.44 104 LEU A N 1
ATOM 831 C CA . LEU A 1 104 ? 28.529 -6.595 -8.635 1.00 85.44 104 LEU A CA 1
ATOM 832 C C . LEU A 1 104 ? 29.318 -6.194 -7.382 1.00 85.44 104 LEU A C 1
ATOM 834 O O . LEU A 1 104 ? 30.530 -6.008 -7.458 1.00 85.44 104 LEU A O 1
ATOM 838 N N . ALA A 1 105 ? 28.653 -6.100 -6.226 1.00 84.06 105 ALA A N 1
ATOM 839 C CA . ALA A 1 105 ? 29.317 -5.803 -4.961 1.00 84.06 105 ALA A CA 1
ATOM 840 C C . ALA A 1 105 ? 30.365 -6.873 -4.614 1.00 84.06 105 ALA A C 1
ATOM 842 O O . ALA A 1 105 ? 31.492 -6.523 -4.279 1.00 84.06 105 ALA A O 1
ATOM 843 N N . MET A 1 106 ? 30.031 -8.159 -4.779 1.00 79.50 106 MET A N 1
ATOM 844 C CA . MET A 1 106 ? 30.965 -9.271 -4.550 1.00 79.50 106 MET A CA 1
ATOM 845 C C . MET A 1 106 ? 32.166 -9.258 -5.510 1.00 79.50 106 MET A C 1
ATOM 847 O O . MET A 1 106 ? 33.283 -9.572 -5.099 1.00 79.50 106 MET A O 1
ATOM 851 N N . MET A 1 107 ? 31.966 -8.887 -6.781 1.00 75.56 107 MET A N 1
ATOM 852 C CA . MET A 1 107 ? 33.060 -8.756 -7.754 1.00 75.56 107 MET A CA 1
ATOM 853 C C . MET A 1 107 ? 34.005 -7.602 -7.405 1.00 75.56 107 MET A C 1
ATOM 855 O O . MET A 1 107 ? 35.221 -7.779 -7.443 1.00 75.56 107 MET A O 1
ATOM 859 N N . ASN A 1 108 ? 33.457 -6.451 -7.003 1.00 73.38 108 ASN A N 1
ATOM 860 C CA . ASN A 1 108 ? 34.245 -5.279 -6.618 1.00 73.38 108 ASN A CA 1
ATOM 861 C C . ASN A 1 108 ? 35.036 -5.499 -5.314 1.00 73.38 108 ASN A C 1
ATOM 863 O O . ASN A 1 108 ? 36.111 -4.935 -5.139 1.00 73.38 108 ASN A O 1
ATOM 867 N N . THR A 1 109 ? 34.539 -6.339 -4.399 1.00 72.44 109 THR A N 1
ATOM 868 C CA . THR A 1 109 ? 35.267 -6.686 -3.166 1.00 72.44 109 THR A CA 1
ATOM 869 C C . THR A 1 109 ? 36.376 -7.720 -3.375 1.00 72.44 109 THR A C 1
ATOM 871 O O . THR A 1 109 ? 37.317 -7.737 -2.590 1.00 72.44 109 THR A O 1
ATOM 874 N N . ASN A 1 110 ? 36.286 -8.575 -4.405 1.00 62.00 110 ASN A N 1
ATOM 875 C CA . ASN A 1 110 ? 37.280 -9.632 -4.661 1.00 62.00 110 ASN A CA 1
ATOM 876 C C . ASN A 1 110 ? 38.399 -9.234 -5.637 1.00 62.00 110 ASN A C 1
ATOM 878 O O . ASN A 1 110 ? 39.435 -9.892 -5.651 1.00 62.00 110 ASN A O 1
ATOM 882 N N . TYR A 1 111 ? 38.231 -8.162 -6.413 1.00 55.81 111 TYR A N 1
ATOM 883 C CA . TYR A 1 111 ? 39.298 -7.573 -7.224 1.00 55.81 111 TYR A CA 1
ATOM 884 C C . TYR A 1 111 ? 39.259 -6.051 -7.055 1.00 55.81 111 TYR A C 1
ATOM 886 O O . TYR A 1 111 ? 38.484 -5.393 -7.753 1.00 55.81 111 TYR A O 1
ATOM 894 N N . PRO A 1 112 ? 40.050 -5.465 -6.134 1.00 51.31 112 PRO A N 1
ATOM 895 C CA . PRO A 1 112 ? 40.154 -4.016 -6.074 1.00 51.31 112 PRO A CA 1
ATOM 896 C C . PRO A 1 112 ? 40.713 -3.534 -7.414 1.00 51.31 112 PRO A C 1
ATOM 898 O O . PRO A 1 112 ? 41.705 -4.080 -7.898 1.00 51.31 112 PRO A O 1
ATOM 901 N N . ASN A 1 113 ? 40.030 -2.558 -8.021 1.00 59.09 113 ASN A N 1
ATOM 902 C CA . ASN A 1 113 ? 40.415 -1.907 -9.272 1.00 59.09 113 ASN A CA 1
ATOM 903 C C . ASN A 1 113 ? 41.941 -1.799 -9.395 1.00 59.09 113 ASN A C 1
ATOM 905 O O . ASN A 1 113 ? 42.582 -1.099 -8.610 1.00 59.09 113 ASN A O 1
ATOM 909 N N . ILE A 1 114 ? 42.518 -2.483 -10.385 1.00 55.53 114 ILE A N 1
ATOM 910 C CA . ILE A 1 114 ? 43.916 -2.287 -10.755 1.00 55.53 114 ILE A CA 1
ATOM 911 C C . ILE A 1 114 ? 43.982 -0.874 -11.331 1.00 55.53 114 ILE A C 1
ATOM 913 O O . ILE A 1 114 ? 43.549 -0.638 -12.458 1.00 55.53 114 ILE A O 1
ATOM 917 N N . SER A 1 115 ? 44.469 0.074 -10.531 1.00 52.12 115 SER A N 1
ATOM 918 C CA . SER A 1 115 ? 44.870 1.390 -11.015 1.00 52.12 115 SER A CA 1
ATOM 919 C C . SER A 1 115 ? 46.026 1.168 -11.982 1.00 52.12 115 SER A C 1
ATOM 921 O O . SER A 1 115 ? 47.175 1.034 -11.567 1.00 52.12 115 SER A O 1
ATOM 923 N N . VAL A 1 116 ? 45.715 1.046 -13.271 1.00 47.88 116 VAL A N 1
ATOM 924 C CA . VAL A 1 116 ? 46.717 1.117 -14.330 1.00 47.88 116 VAL A CA 1
ATOM 925 C C . VAL A 1 116 ? 47.198 2.561 -14.384 1.00 47.88 116 VAL A C 1
ATOM 927 O O . VAL A 1 116 ? 46.592 3.414 -15.026 1.00 47.88 116 VAL A O 1
ATOM 930 N N . ASP A 1 117 ? 48.256 2.835 -13.626 1.00 44.69 117 ASP A N 1
ATOM 931 C CA . ASP A 1 117 ? 49.059 4.039 -13.774 1.00 44.69 117 ASP A CA 1
ATOM 932 C C . ASP A 1 117 ? 49.658 4.009 -15.184 1.00 44.69 117 ASP A C 1
ATOM 934 O O . ASP A 1 117 ? 50.634 3.310 -15.463 1.00 44.69 117 ASP A O 1
ATOM 938 N N . LEU A 1 118 ? 48.990 4.683 -16.122 1.00 48.38 118 LEU A N 1
ATOM 939 C CA . LEU A 1 118 ? 49.550 4.989 -17.429 1.00 48.38 118 LEU A CA 1
ATOM 940 C C . LEU A 1 118 ? 50.619 6.058 -17.204 1.00 48.38 118 LEU A C 1
ATOM 942 O O . LEU A 1 118 ? 50.372 7.247 -17.397 1.00 48.38 118 LEU A O 1
ATOM 946 N N . GLY A 1 119 ? 51.795 5.603 -16.768 1.00 42.38 119 GLY A N 1
ATOM 947 C CA . GLY A 1 119 ? 53.006 6.400 -16.684 1.00 42.38 119 GLY A CA 1
ATOM 948 C C . GLY A 1 119 ? 53.290 7.030 -18.041 1.00 42.38 119 GLY A C 1
ATOM 949 O O . GLY A 1 119 ? 53.769 6.374 -18.969 1.00 42.38 119 GLY A O 1
ATOM 950 N N . PHE A 1 120 ? 52.949 8.309 -18.159 1.00 44.19 120 PHE A N 1
ATOM 951 C CA . PHE A 1 120 ? 53.306 9.151 -19.285 1.00 44.19 120 PHE A CA 1
ATOM 952 C C . PHE A 1 120 ? 54.801 9.458 -19.137 1.00 44.19 120 PHE A C 1
ATOM 954 O O . PHE A 1 120 ? 55.193 10.380 -18.425 1.00 44.19 120 PHE A O 1
ATOM 961 N N . ASN A 1 121 ? 55.647 8.615 -19.732 1.00 52.34 121 ASN A N 1
ATOM 962 C CA . ASN A 1 121 ? 57.060 8.928 -19.911 1.00 52.34 121 ASN A CA 1
ATOM 963 C C . ASN A 1 121 ? 57.150 10.070 -20.926 1.00 52.34 121 ASN A C 1
ATOM 965 O O . ASN A 1 121 ? 57.137 9.832 -22.133 1.00 52.34 121 ASN A O 1
ATOM 969 N N . ASP A 1 122 ? 57.184 11.302 -20.424 1.00 47.00 122 ASP A N 1
ATOM 970 C CA . ASP A 1 122 ? 57.476 12.487 -21.223 1.00 47.00 122 ASP A CA 1
ATOM 971 C C . ASP A 1 122 ? 59.002 12.592 -21.362 1.00 47.00 122 ASP A C 1
ATOM 973 O O . ASP A 1 122 ? 59.708 13.090 -20.480 1.00 47.00 122 ASP A O 1
ATOM 977 N N . ASP A 1 123 ? 59.515 11.987 -22.434 1.00 52.47 123 ASP A N 1
ATOM 978 C CA . ASP A 1 123 ? 60.911 12.088 -22.847 1.00 52.47 123 ASP A CA 1
ATOM 979 C C . ASP A 1 123 ? 61.119 13.440 -23.558 1.00 52.47 123 ASP A C 1
ATOM 981 O O . ASP A 1 123 ? 60.398 13.808 -24.484 1.00 52.47 123 ASP A O 1
ATOM 985 N N . SER A 1 124 ? 62.086 14.198 -23.046 1.00 53.41 124 SER A N 1
ATOM 986 C CA . SER A 1 124 ? 62.319 15.641 -23.231 1.00 53.41 124 SER A CA 1
ATOM 987 C C . SER A 1 124 ? 62.649 16.068 -24.683 1.00 53.41 124 SER A C 1
ATOM 989 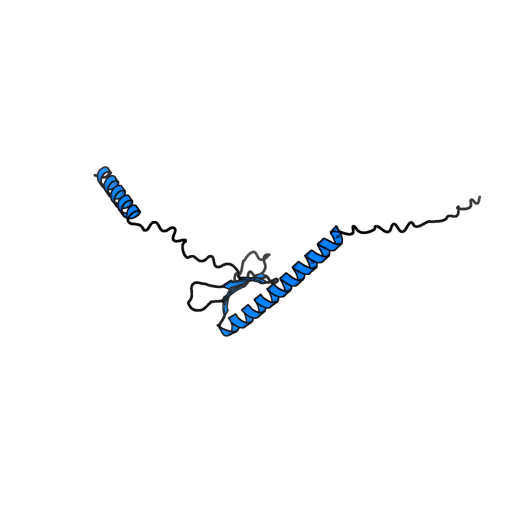O O . SER A 1 124 ? 63.005 15.228 -25.511 1.00 53.41 124 SER A O 1
ATOM 991 N N . PRO A 1 125 ? 62.665 17.383 -25.014 1.00 50.38 125 PRO A N 1
ATOM 992 C CA . PRO A 1 125 ? 63.990 18.025 -25.089 1.00 50.38 125 PRO A CA 1
ATOM 993 C C . PRO A 1 125 ? 64.056 19.513 -24.652 1.00 50.38 125 PRO A C 1
ATOM 995 O O . PRO A 1 125 ? 63.036 20.197 -24.545 1.00 50.38 125 PRO A O 1
ATOM 998 N N . PRO A 1 126 ? 65.277 20.040 -24.405 1.00 53.47 126 PRO A N 1
ATOM 999 C CA . PRO A 1 126 ? 65.500 21.321 -23.736 1.00 53.47 126 PRO A CA 1
ATOM 1000 C C . PRO A 1 126 ? 65.310 22.534 -24.657 1.00 53.47 126 PRO A C 1
ATOM 1002 O O . PRO A 1 126 ? 65.676 22.518 -25.833 1.00 53.47 126 PRO A O 1
ATOM 1005 N N . ALA A 1 127 ? 64.793 23.626 -24.086 1.00 50.12 127 ALA A N 1
ATOM 1006 C CA . ALA A 1 127 ? 64.656 24.903 -24.774 1.00 50.12 127 ALA A CA 1
ATOM 1007 C C . ALA A 1 127 ? 66.031 25.546 -25.020 1.00 50.12 127 ALA A C 1
ATOM 1009 O O . ALA A 1 127 ? 66.776 25.843 -24.083 1.00 50.12 127 ALA A O 1
ATOM 1010 N N . ALA A 1 128 ? 66.340 25.765 -26.298 1.00 50.31 128 ALA A N 1
ATOM 1011 C CA . ALA A 1 128 ? 67.508 26.496 -26.755 1.00 50.31 128 ALA A CA 1
ATOM 1012 C C . ALA A 1 128 ? 67.401 27.985 -26.392 1.00 50.31 128 ALA A C 1
ATOM 1014 O O . ALA A 1 128 ? 66.434 28.678 -26.704 1.00 50.31 128 ALA A O 1
ATOM 1015 N N . ASN A 1 129 ? 68.448 28.455 -25.737 1.00 51.03 129 ASN A N 1
ATOM 1016 C CA . ASN A 1 129 ? 68.830 29.839 -25.544 1.00 51.03 129 ASN A CA 1
ATOM 1017 C C . ASN A 1 129 ? 69.246 30.489 -26.876 1.00 51.03 129 ASN A C 1
ATOM 1019 O O . ASN A 1 129 ? 70.106 29.969 -27.581 1.00 51.03 129 ASN A O 1
ATOM 1023 N N . THR A 1 130 ? 68.710 31.676 -27.167 1.00 46.84 130 THR A N 1
ATOM 1024 C CA . THR A 1 130 ? 69.286 32.597 -28.161 1.00 46.84 130 THR A CA 1
ATOM 1025 C C . THR A 1 130 ? 69.193 34.036 -27.658 1.00 46.84 130 THR A C 1
ATOM 1027 O O . THR A 1 130 ? 68.249 34.376 -26.948 1.00 46.84 130 THR A O 1
ATOM 1030 N N . SER A 1 131 ? 70.255 34.780 -27.976 1.00 51.03 131 SER A N 1
ATOM 1031 C CA . SER A 1 131 ? 70.754 36.049 -27.426 1.00 51.03 131 SER A CA 1
ATOM 1032 C C . SER A 1 131 ? 69.826 37.256 -27.438 1.00 51.03 131 SER A C 1
ATOM 1034 O O . SER A 1 131 ? 68.957 37.342 -28.329 1.00 51.03 131 SER A O 1
#

Sequence (131 aa):
KIKAEAEQAHAEMLEAMDLMPNKKQRSDAVRTEAVFLDANGRAYWRLKCASDLGLLSQDIGDPEQITSNDRWFTFSSEEAKVIERHISSQRLKRKARDKHATHLAMMNTNYPNISVDLGFNDDSPPAANTS

Secondary structure (DSSP, 8-state):
-HHHHHHHHHHHHHHHHHHS-------------EEEE-TTSEEEEE-SSSSS--EEEEE---TT-SS---EEEE--HHHHHHHHHHHHHHHHHHHHHHHHHHHHHHHHHHS--------------PPPP--

Radius of gyration: 33.49 Å; chains: 1; bounding box: 93×49×80 Å

Foldseek 3Di:
DVVVVVVVVVVVVVVVVVVPPPDPPVPPPVPFDFLDQDPQQKTWTFDPPDPDGKIKIWRQPDPPDPDRPTDIDTDDPVVVVVVVVVSVVVVVVVVVVVVVVVVVVVVCVVDPDPPPPPPPPPDDDDDDDDD

pLDDT: mean 72.24, std 13.81, range [42.38, 90.31]

Organism: Opuntia streptacantha (NCBI:txid393608)